Protein AF-A0A1B4Y2S1-F1 (afdb_monomer_lite)

Sequence (172 aa):
MPHFHWPAIARFANTLRRTMTVPIYPIAPELTYRKVFPFLLRLYHRILQTSDPNSVAFRGDPAGGGMAFALCHALRDAGLRYAGLRYAGGDPLGTPLLSPSVGPLICLPRLTIFTGTHDVLNPDARALRERAADEGLDIGWYERDRGLHVWMLMPGHDAAAALARMSEGLSG

Foldseek 3Di:
DVPPCVVVQVVCCVVVVDDDDDDPDDDPPVDDPVVVLVVVVVVLVVVVVPDDPVPDDQDDPDVSRVVSVVSVVVVVVVVVVVVLVVQCVPPDCLDCVSVVLNDDPPPDDAAEDAEEPAEPCVVVVVVSCVVCVVVVHDHHYHYYYVQYVPNLPDDDPNVVVVVVVVVVVVPD

pLDDT: mean 85.88, std 8.24, range [48.38, 95.56]

InterPro domains:
  IPR013094 Alpha/beta hydrolase fold-3 [PF07859] (3-81)
  IPR029058 Alpha/Beta hydrolase fold [G3DSA:3.40.50.1820] (1-81)
  IPR029058 Alpha/Beta hydrolase fold [G3DSA:3.40.50.1820] (82-171)
  IPR029058 Alpha/Beta hydrolase fold [SSF53474] (3-165)

Radius of gyration: 23.01 Å; chains: 1; bounding box: 46×37×60 Å

Secondary structure (DSSP, 8-state):
-GGGTHHHHHHHHHHHT--------PPTTTS-HHHHHHHHHHHHHHHHTTS-GGG-----SHHHHHHHHHHHHHHHHHHHHHHHHHHTTTS-TT-TTT-GGGS--TTPPPPEEEEETT-TTHHHHHHHHHHHHHTT---EEEEETTPPTTGGGSSSHHHHHHHHHHHHHH--

Structure (mmCIF, N/CA/C/O backbone):
data_AF-A0A1B4Y2S1-F1
#
_entry.id   AF-A0A1B4Y2S1-F1
#
loop_
_atom_site.group_PDB
_atom_site.id
_atom_site.type_symbol
_atom_site.label_atom_id
_atom_site.label_alt_id
_atom_site.label_comp_id
_atom_site.label_asym_id
_atom_site.label_entity_id
_atom_site.label_seq_id
_atom_site.pdbx_PDB_ins_code
_atom_site.Cartn_x
_atom_site.Cartn_y
_atom_site.Cartn_z
_atom_site.occupancy
_atom_site.B_iso_or_equiv
_atom_site.auth_seq_id
_atom_site.auth_comp_id
_atom_site.auth_asym_id
_atom_site.auth_atom_id
_atom_site.pdbx_PDB_model_num
ATOM 1 N N . MET A 1 1 ? 19.286 -11.365 -31.416 1.00 48.38 1 MET A N 1
ATOM 2 C CA . MET A 1 1 ? 18.164 -10.437 -31.140 1.00 48.38 1 MET A CA 1
ATOM 3 C C . MET A 1 1 ? 18.521 -9.027 -30.598 1.00 48.38 1 MET A C 1
ATOM 5 O O . MET A 1 1 ? 17.581 -8.259 -30.454 1.00 48.38 1 MET A O 1
ATOM 9 N N . PRO A 1 2 ? 19.781 -8.577 -30.362 1.00 52.78 2 PRO A N 1
ATOM 10 C CA . PRO A 1 2 ? 20.018 -7.196 -29.882 1.00 52.78 2 PRO A CA 1
ATOM 11 C C . PRO A 1 2 ? 19.668 -6.089 -30.891 1.00 52.78 2 PRO A C 1
ATOM 13 O O . PRO A 1 2 ? 19.359 -4.970 -30.504 1.00 52.78 2 PRO A O 1
ATOM 16 N N . HIS A 1 3 ? 19.715 -6.378 -32.193 1.00 56.22 3 HIS A N 1
ATOM 17 C CA . HIS A 1 3 ? 19.671 -5.350 -33.241 1.00 56.22 3 HIS A CA 1
ATOM 18 C C . HIS A 1 3 ? 18.289 -4.711 -33.467 1.00 56.22 3 HIS A C 1
ATOM 20 O O . HIS A 1 3 ? 18.214 -3.670 -34.112 1.00 56.22 3 HIS A O 1
ATOM 26 N N . PHE A 1 4 ? 17.205 -5.298 -32.946 1.00 65.12 4 PHE A N 1
ATOM 27 C CA . PHE A 1 4 ? 15.842 -4.867 -33.281 1.00 65.12 4 PHE A CA 1
ATOM 28 C C . PHE A 1 4 ? 15.379 -3.617 -32.508 1.00 65.12 4 PHE A C 1
ATOM 30 O O . PHE A 1 4 ? 14.695 -2.767 -33.070 1.00 65.12 4 PHE A O 1
ATOM 37 N N . HIS A 1 5 ? 15.793 -3.446 -31.245 1.00 78.56 5 HIS A N 1
ATOM 38 C CA . HIS A 1 5 ? 15.299 -2.347 -30.396 1.00 78.56 5 HIS A CA 1
ATOM 39 C C . HIS A 1 5 ? 16.184 -1.092 -30.423 1.00 78.56 5 HIS A C 1
ATOM 41 O O . HIS A 1 5 ? 15.679 0.015 -30.236 1.00 78.56 5 HIS A O 1
ATOM 47 N N . TRP A 1 6 ? 17.492 -1.227 -30.677 1.00 88.50 6 TRP A N 1
ATOM 48 C CA . TRP A 1 6 ? 18.433 -0.099 -30.624 1.00 88.50 6 TRP A CA 1
ATOM 49 C C . TRP A 1 6 ? 18.093 1.063 -31.568 1.00 88.50 6 TRP A C 1
ATOM 51 O O . TRP A 1 6 ? 18.147 2.203 -31.102 1.00 88.50 6 TRP A O 1
ATOM 61 N N . PRO A 1 7 ? 17.671 0.843 -32.831 1.00 90.44 7 PRO A N 1
ATOM 62 C CA . PRO A 1 7 ? 17.240 1.942 -33.696 1.00 90.44 7 PRO A CA 1
ATOM 63 C C . PRO A 1 7 ? 16.049 2.721 -33.120 1.00 90.44 7 PRO A C 1
ATOM 65 O O . PRO A 1 7 ? 16.021 3.951 -33.168 1.00 90.44 7 PRO A O 1
ATOM 68 N N . ALA A 1 8 ? 15.083 2.023 -32.513 1.00 86.44 8 ALA A N 1
ATOM 69 C CA . ALA A 1 8 ? 13.928 2.653 -31.878 1.00 86.44 8 ALA A CA 1
ATOM 70 C C . ALA A 1 8 ? 14.322 3.429 -30.610 1.00 86.44 8 ALA A C 1
ATOM 72 O O . ALA A 1 8 ? 13.878 4.561 -30.418 1.00 86.44 8 ALA A O 1
ATOM 73 N N . ILE A 1 9 ? 15.196 2.860 -29.774 1.00 89.50 9 ILE A N 1
ATOM 74 C CA . ILE A 1 9 ? 15.729 3.517 -28.570 1.00 89.50 9 ILE A CA 1
ATOM 75 C C . ILE A 1 9 ? 16.493 4.792 -28.944 1.00 89.50 9 ILE A C 1
ATOM 77 O O . ILE A 1 9 ? 16.242 5.843 -28.356 1.00 89.50 9 ILE A O 1
ATOM 81 N N . ALA A 1 10 ? 17.376 4.724 -29.946 1.00 90.19 10 ALA A N 1
ATOM 82 C CA . ALA A 1 10 ? 18.139 5.873 -30.427 1.00 90.19 10 ALA A CA 1
ATOM 83 C C . ALA A 1 10 ? 17.218 6.972 -30.973 1.00 90.19 10 ALA A C 1
ATOM 85 O O . ALA A 1 10 ? 17.392 8.150 -30.654 1.00 90.19 10 ALA A O 1
ATOM 86 N N . ARG A 1 11 ? 16.183 6.591 -31.733 1.00 90.12 11 ARG A N 1
ATOM 87 C CA . ARG A 1 11 ? 15.156 7.529 -32.195 1.00 90.12 11 ARG A CA 1
ATOM 88 C C . ARG A 1 11 ? 14.467 8.218 -31.018 1.00 90.12 11 ARG A C 1
ATOM 90 O O . ARG A 1 11 ? 14.354 9.438 -31.029 1.00 90.12 11 ARG A O 1
ATOM 97 N N . PHE A 1 12 ? 14.053 7.479 -29.988 1.00 89.81 12 PHE A N 1
ATOM 98 C CA . PHE A 1 12 ? 13.426 8.085 -28.810 1.00 89.81 12 PHE A CA 1
ATOM 99 C C . PHE A 1 12 ? 14.366 9.012 -28.042 1.00 89.81 12 PHE A C 1
ATOM 101 O O . PHE A 1 12 ? 13.945 10.115 -27.704 1.00 89.81 12 PHE A O 1
ATOM 108 N N . ALA A 1 13 ? 15.618 8.610 -27.816 1.00 92.00 13 ALA A N 1
ATOM 109 C CA . ALA A 1 13 ? 16.611 9.446 -27.144 1.00 92.00 13 ALA A CA 1
ATOM 110 C C . ALA A 1 13 ? 16.780 10.798 -27.860 1.00 92.00 13 ALA A C 1
ATOM 112 O O . ALA A 1 13 ? 16.694 11.854 -27.231 1.00 92.00 13 ALA A O 1
ATOM 113 N N . ASN A 1 14 ? 16.923 10.764 -29.189 1.00 93.56 14 ASN A N 1
ATOM 114 C CA . ASN A 1 14 ? 17.123 11.955 -30.012 1.00 93.56 14 ASN A CA 1
ATOM 115 C C . ASN A 1 14 ? 15.863 12.827 -30.109 1.00 93.56 14 ASN A C 1
ATOM 117 O O . ASN A 1 14 ? 15.943 14.044 -29.957 1.00 93.56 14 ASN A O 1
ATOM 121 N N . THR A 1 15 ? 14.693 12.223 -30.341 1.00 94.19 15 THR A N 1
ATOM 122 C CA . THR A 1 15 ? 13.432 12.967 -30.486 1.00 94.19 15 THR A CA 1
ATOM 123 C C . THR A 1 15 ? 12.982 13.589 -29.168 1.00 94.19 15 THR A C 1
ATOM 125 O O . THR A 1 15 ? 12.574 14.746 -29.151 1.00 94.19 15 THR A O 1
ATOM 128 N N . LEU A 1 16 ? 13.060 12.845 -28.062 1.00 92.00 16 LEU A N 1
ATOM 129 C CA . LEU A 1 16 ? 12.613 13.326 -26.751 1.00 92.00 16 LEU A CA 1
ATOM 130 C C . LEU A 1 16 ? 13.671 14.182 -26.048 1.00 92.00 16 LEU A C 1
ATOM 132 O O . LEU A 1 16 ? 13.349 14.832 -25.056 1.00 92.00 16 LEU A O 1
ATOM 136 N N . ARG A 1 17 ? 14.919 14.175 -26.540 1.00 92.50 17 ARG A N 1
ATOM 137 C CA . ARG A 1 17 ? 16.087 14.788 -25.888 1.00 92.50 17 ARG A CA 1
ATOM 138 C C . ARG A 1 17 ? 16.218 14.331 -24.433 1.00 92.50 17 ARG A C 1
ATOM 140 O O . ARG A 1 17 ? 16.397 15.134 -23.519 1.00 92.50 17 ARG A O 1
ATOM 147 N N . ARG A 1 18 ? 16.072 13.022 -24.218 1.00 91.12 18 ARG A N 1
ATOM 148 C CA . ARG A 1 18 ? 16.140 12.383 -22.899 1.00 91.12 18 ARG A CA 1
ATOM 149 C C . ARG A 1 18 ? 17.180 11.278 -22.893 1.00 91.12 18 ARG A C 1
ATOM 151 O O . ARG A 1 18 ? 17.367 10.575 -23.884 1.00 91.12 18 ARG A O 1
ATOM 158 N N . THR A 1 19 ? 17.803 11.098 -21.736 1.00 92.00 19 THR A N 1
ATOM 159 C CA . THR A 1 19 ? 18.656 9.944 -21.467 1.00 92.00 19 THR A CA 1
ATOM 160 C C . THR A 1 19 ? 17.802 8.682 -21.430 1.00 92.00 19 THR A C 1
ATOM 162 O O . THR A 1 19 ? 16.828 8.607 -20.683 1.00 92.00 19 THR A O 1
ATOM 165 N N . MET A 1 20 ? 18.178 7.682 -22.226 1.00 92.06 20 MET A N 1
ATOM 166 C CA . MET A 1 20 ? 17.541 6.367 -22.227 1.00 92.06 20 MET A CA 1
ATOM 167 C C . MET A 1 20 ? 18.398 5.385 -21.430 1.00 92.06 20 MET A C 1
ATOM 169 O O . MET A 1 20 ? 19.479 4.999 -21.870 1.00 92.06 20 MET A O 1
ATOM 173 N N . THR A 1 21 ? 17.913 4.950 -20.268 1.00 91.88 21 THR A N 1
ATOM 174 C CA . THR A 1 21 ? 18.527 3.850 -19.515 1.00 91.88 21 THR A CA 1
ATOM 175 C C . THR A 1 21 ? 17.835 2.544 -19.879 1.00 91.88 21 THR A C 1
ATOM 177 O O . THR A 1 21 ? 16.644 2.380 -19.628 1.00 91.88 21 THR A O 1
ATOM 180 N N . VAL A 1 22 ? 18.583 1.611 -20.469 1.00 91.69 22 VAL A N 1
ATOM 181 C CA . VAL A 1 22 ? 18.057 0.319 -20.927 1.00 91.69 22 VAL A CA 1
ATOM 182 C C . VAL A 1 22 ? 18.638 -0.790 -20.046 1.00 91.69 22 VAL A C 1
ATOM 184 O O . VAL A 1 22 ? 19.805 -1.148 -20.218 1.00 91.69 22 VAL A O 1
ATOM 187 N N . PRO A 1 23 ? 17.881 -1.314 -19.065 1.00 88.56 23 PRO A N 1
ATOM 188 C CA . PRO A 1 23 ? 18.355 -2.406 -18.227 1.00 88.56 23 PRO A CA 1
ATOM 189 C C . PRO A 1 23 ? 18.518 -3.682 -19.052 1.00 88.56 23 PRO A C 1
ATOM 191 O O . PRO A 1 23 ? 17.541 -4.209 -19.577 1.00 88.56 23 PRO A O 1
ATOM 194 N N . ILE A 1 24 ? 19.736 -4.217 -19.114 1.00 87.75 24 ILE A N 1
ATOM 195 C CA . ILE A 1 24 ? 19.967 -5.567 -19.634 1.00 87.75 24 ILE A CA 1
ATOM 196 C C . ILE A 1 24 ? 19.747 -6.536 -18.477 1.00 87.75 24 ILE A C 1
ATOM 198 O O . ILE A 1 24 ? 20.601 -6.678 -17.602 1.00 87.75 24 ILE A O 1
ATOM 202 N N . TYR A 1 25 ? 18.567 -7.149 -18.444 1.00 80.81 25 TYR A N 1
ATOM 203 C CA . TYR A 1 25 ? 18.189 -8.135 -17.441 1.00 80.81 25 TYR A CA 1
ATOM 204 C C . TYR A 1 25 ? 18.024 -9.524 -18.081 1.00 80.81 25 TYR A C 1
ATOM 206 O O . TYR A 1 25 ? 17.726 -9.632 -19.271 1.00 80.81 25 TYR A O 1
ATOM 214 N N . PRO A 1 26 ? 18.238 -10.593 -17.302 1.00 77.19 26 PRO A N 1
ATOM 215 C CA . PRO A 1 26 ? 18.108 -11.965 -17.777 1.00 77.19 26 PRO A CA 1
ATOM 216 C C . PRO A 1 26 ? 16.648 -12.323 -18.075 1.00 77.19 26 PRO A C 1
ATOM 218 O O . PRO A 1 26 ? 15.736 -11.903 -17.359 1.00 77.19 26 PRO A O 1
ATOM 221 N N . ILE A 1 27 ? 16.446 -13.102 -19.136 1.00 78.19 27 ILE A N 1
ATOM 222 C CA . ILE A 1 27 ? 15.134 -13.588 -19.569 1.00 78.19 27 ILE A CA 1
ATOM 223 C C . ILE A 1 27 ? 14.804 -14.931 -18.904 1.00 78.19 27 ILE A C 1
ATOM 225 O O . ILE A 1 27 ? 15.652 -15.554 -18.266 1.00 78.19 27 ILE A O 1
ATOM 229 N N . ALA A 1 28 ? 13.542 -15.341 -18.996 1.00 77.19 28 ALA A N 1
ATOM 230 C CA . ALA A 1 28 ? 13.138 -16.686 -18.609 1.00 77.19 28 ALA A CA 1
ATOM 231 C C . ALA A 1 28 ? 13.643 -17.708 -19.651 1.00 77.19 28 ALA A C 1
ATOM 233 O O . ALA A 1 28 ? 13.678 -17.364 -20.837 1.00 77.19 28 ALA A O 1
ATOM 234 N N . PRO A 1 29 ? 13.926 -18.962 -19.249 1.00 78.75 29 PRO A N 1
ATOM 235 C CA . PRO A 1 29 ? 13.688 -19.554 -17.925 1.00 78.75 29 PRO A CA 1
ATOM 236 C C . PRO A 1 29 ? 14.810 -19.343 -16.898 1.00 78.75 29 PRO A C 1
ATOM 238 O O . PRO A 1 29 ? 14.622 -19.692 -15.733 1.00 78.75 29 PRO A O 1
ATOM 241 N N . GLU A 1 30 ? 15.956 -18.788 -17.291 1.00 77.19 30 GLU A N 1
ATOM 242 C CA . GLU A 1 30 ? 17.170 -18.745 -16.468 1.00 77.19 30 GLU A CA 1
ATOM 243 C C . GLU A 1 30 ? 16.949 -17.991 -15.154 1.00 77.19 30 GLU A C 1
ATOM 245 O O . GLU A 1 30 ? 17.429 -18.411 -14.098 1.00 77.19 30 GLU A O 1
ATOM 250 N N . LEU A 1 31 ? 16.199 -16.885 -15.198 1.00 75.44 31 LEU A N 1
ATOM 251 C CA . LEU A 1 31 ? 15.819 -16.123 -14.013 1.00 75.44 31 LEU A CA 1
ATOM 252 C C . LEU A 1 31 ? 14.352 -15.688 -14.063 1.00 75.44 31 LEU A C 1
ATOM 254 O O . LEU A 1 31 ? 13.791 -15.354 -15.102 1.00 75.44 31 LEU A O 1
ATOM 258 N N . THR A 1 32 ? 13.723 -15.678 -12.887 1.00 84.06 32 THR A N 1
ATOM 259 C CA . THR A 1 32 ? 12.319 -15.288 -12.712 1.00 84.06 32 THR A CA 1
ATOM 260 C C . THR A 1 32 ? 12.199 -13.839 -12.242 1.00 84.06 32 THR A C 1
ATOM 262 O O . THR A 1 32 ? 13.169 -13.223 -11.783 1.00 84.06 32 THR A O 1
ATOM 265 N N . TYR A 1 33 ? 10.974 -13.303 -12.265 1.00 82.25 33 TYR A N 1
ATOM 266 C CA . TYR A 1 33 ? 10.652 -11.961 -11.761 1.00 82.25 33 TYR A CA 1
ATOM 267 C C . TYR A 1 33 ? 11.232 -11.683 -10.358 1.00 82.25 33 TYR A C 1
ATOM 269 O O . TYR A 1 33 ? 11.686 -10.574 -10.085 1.00 82.25 33 TYR A O 1
ATOM 277 N N . ARG A 1 34 ? 11.328 -12.706 -9.494 1.00 83.44 34 ARG A N 1
ATOM 278 C CA . ARG A 1 34 ? 11.894 -12.605 -8.135 1.00 83.44 34 ARG A CA 1
ATOM 279 C C . ARG A 1 34 ? 13.333 -12.085 -8.105 1.00 83.44 34 ARG A C 1
ATOM 281 O O . ARG A 1 34 ? 13.751 -11.523 -7.099 1.00 83.44 34 ARG A O 1
ATOM 288 N N . LYS A 1 35 ? 14.101 -12.279 -9.179 1.00 84.56 35 LYS A N 1
ATOM 289 C CA . LYS A 1 35 ? 15.489 -11.802 -9.305 1.00 84.56 35 LYS A CA 1
ATOM 290 C C . LYS A 1 35 ? 15.588 -10.529 -10.149 1.00 84.56 35 LYS A C 1
ATOM 292 O O . LYS A 1 35 ? 16.438 -9.687 -9.861 1.00 84.56 35 LYS A O 1
ATOM 297 N N . VAL A 1 36 ? 14.688 -10.350 -11.118 1.00 87.25 36 VAL A N 1
ATOM 298 C CA . VAL A 1 36 ? 14.631 -9.162 -11.989 1.00 87.25 36 VAL A CA 1
ATOM 299 C C . VAL A 1 36 ? 14.157 -7.918 -11.228 1.00 87.25 36 VAL A C 1
ATOM 301 O O . VAL A 1 36 ? 14.799 -6.875 -11.310 1.00 87.25 36 VAL A O 1
ATOM 304 N N . PHE A 1 37 ? 13.096 -8.011 -10.422 1.00 87.81 37 PHE A N 1
ATOM 305 C CA . PHE A 1 37 ? 12.539 -6.848 -9.715 1.00 87.81 37 PHE A CA 1
ATOM 306 C C . PHE A 1 37 ? 13.514 -6.194 -8.728 1.00 87.81 37 PHE A C 1
ATOM 308 O O . PHE A 1 37 ? 13.684 -4.978 -8.798 1.00 87.81 37 PHE A O 1
ATOM 315 N N . PRO A 1 38 ? 14.237 -6.942 -7.869 1.00 87.19 38 PRO A N 1
ATOM 316 C CA . PRO A 1 38 ? 15.269 -6.344 -7.026 1.00 87.19 38 PRO A CA 1
ATOM 317 C C . PRO A 1 38 ? 16.360 -5.614 -7.820 1.00 87.19 38 PRO A C 1
ATOM 319 O O . PRO A 1 38 ? 16.889 -4.608 -7.356 1.00 87.19 38 PRO A O 1
ATOM 322 N N . PHE A 1 39 ? 16.710 -6.102 -9.015 1.00 89.31 39 PHE A N 1
ATOM 323 C CA . PHE A 1 39 ? 17.651 -5.416 -9.901 1.00 89.31 39 PHE A CA 1
ATOM 324 C C . PHE A 1 39 ? 17.066 -4.106 -10.450 1.00 89.31 39 PHE A C 1
ATOM 326 O O . PHE A 1 39 ? 17.728 -3.072 -10.356 1.00 89.31 39 PHE A O 1
ATOM 333 N N . LEU A 1 40 ? 15.826 -4.127 -10.945 1.00 89.94 40 LEU A N 1
ATOM 334 C CA . LEU A 1 40 ? 15.146 -2.936 -11.465 1.00 89.94 40 LEU A CA 1
ATOM 335 C C . LEU A 1 40 ? 14.934 -1.864 -10.388 1.00 89.94 40 LEU A C 1
ATOM 337 O O . LEU A 1 40 ? 15.182 -0.689 -10.646 1.00 89.94 40 LEU A O 1
ATOM 341 N N . LEU A 1 41 ? 14.556 -2.258 -9.168 1.00 88.31 41 LEU A N 1
ATOM 342 C CA . LEU A 1 41 ? 14.411 -1.341 -8.032 1.00 88.31 41 LEU A CA 1
ATOM 343 C C . LEU A 1 41 ? 15.744 -0.672 -7.673 1.00 88.31 41 LEU A C 1
ATOM 345 O O . LEU A 1 41 ? 15.801 0.544 -7.495 1.00 88.31 41 LEU A O 1
ATOM 349 N N . ARG A 1 42 ? 16.847 -1.435 -7.627 1.00 89.19 42 ARG A N 1
ATOM 350 C CA . ARG A 1 42 ? 18.188 -0.863 -7.405 1.00 89.19 42 ARG A CA 1
ATOM 351 C C . ARG A 1 42 ? 18.590 0.107 -8.512 1.00 89.19 42 ARG A C 1
ATOM 353 O O . ARG A 1 42 ? 19.187 1.141 -8.220 1.00 89.19 42 ARG A O 1
ATOM 360 N N . LEU A 1 43 ? 18.280 -0.219 -9.767 1.00 91.19 43 LEU A N 1
ATOM 361 C CA . LEU A 1 43 ? 18.544 0.672 -10.892 1.00 91.19 43 LEU A CA 1
ATOM 362 C C . LEU A 1 43 ? 17.740 1.970 -10.771 1.00 91.19 43 LEU A C 1
ATOM 364 O O . LEU A 1 43 ? 18.311 3.043 -10.936 1.00 91.19 43 LEU A O 1
ATOM 368 N N . TYR A 1 44 ? 16.453 1.885 -10.429 1.00 90.06 44 TYR A N 1
ATOM 369 C CA . TYR A 1 44 ? 15.615 3.059 -10.201 1.00 90.06 44 TYR A CA 1
ATOM 370 C C . TYR A 1 44 ? 16.178 3.955 -9.093 1.00 90.06 44 TYR A C 1
ATOM 372 O O . TYR A 1 44 ? 16.384 5.144 -9.319 1.00 90.06 44 TYR A O 1
ATOM 380 N N . HIS A 1 45 ? 16.529 3.387 -7.935 1.00 88.50 45 HIS A N 1
ATOM 381 C CA . HIS A 1 45 ? 17.148 4.157 -6.853 1.00 88.50 45 HIS A CA 1
ATOM 382 C C . HIS A 1 45 ? 18.451 4.835 -7.278 1.00 88.50 45 HIS A C 1
ATOM 384 O O . HIS A 1 45 ? 18.698 5.964 -6.871 1.00 88.50 45 HIS A O 1
ATOM 390 N N . ARG A 1 46 ? 19.263 4.190 -8.126 1.00 91.12 46 ARG A N 1
ATOM 391 C CA . ARG A 1 46 ? 20.473 4.807 -8.685 1.00 91.12 46 ARG A CA 1
ATOM 392 C C . ARG A 1 46 ? 20.151 5.985 -9.606 1.00 91.12 46 ARG A C 1
ATOM 394 O O . ARG A 1 46 ? 20.838 6.993 -9.534 1.00 91.12 46 ARG A O 1
ATOM 401 N N . ILE A 1 47 ? 19.120 5.880 -10.445 1.00 92.25 47 ILE A N 1
ATOM 402 C CA . ILE A 1 47 ? 18.678 6.987 -11.311 1.00 92.25 47 ILE A CA 1
ATOM 403 C C . ILE A 1 47 ? 18.221 8.182 -10.462 1.00 92.25 47 ILE A C 1
ATOM 405 O O . ILE A 1 47 ? 18.577 9.319 -10.763 1.00 92.25 47 ILE A O 1
ATOM 409 N N . LEU A 1 48 ? 17.505 7.934 -9.361 1.00 90.25 48 LEU A N 1
ATOM 410 C CA . LEU A 1 48 ? 17.052 8.994 -8.453 1.00 90.25 48 LEU A CA 1
ATOM 411 C C . LEU A 1 48 ? 18.184 9.731 -7.723 1.00 90.25 48 LEU A C 1
ATOM 413 O O . LEU A 1 48 ? 17.956 10.814 -7.196 1.00 90.25 48 LEU A O 1
ATOM 417 N N . GLN A 1 49 ? 19.406 9.191 -7.696 1.00 90.50 49 GLN A N 1
ATOM 418 C CA . GLN A 1 49 ? 20.557 9.913 -7.137 1.00 90.50 49 GLN A CA 1
ATOM 419 C C . GLN A 1 49 ? 20.975 11.109 -8.001 1.00 90.50 49 GLN A C 1
ATOM 421 O O . GLN A 1 49 ? 21.673 11.993 -7.512 1.00 90.50 49 GLN A O 1
ATOM 426 N N . THR A 1 50 ? 20.577 11.139 -9.276 1.00 92.00 50 THR A N 1
ATOM 427 C CA . THR A 1 50 ? 20.968 12.182 -10.237 1.00 92.00 50 THR A CA 1
ATOM 428 C C . THR A 1 50 ? 19.785 12.816 -10.968 1.00 92.00 50 THR A C 1
ATOM 430 O O . THR A 1 50 ? 19.993 13.681 -11.816 1.00 92.00 50 THR A O 1
ATOM 433 N N . SER A 1 51 ? 18.552 12.391 -10.678 1.00 90.56 51 SER A N 1
ATOM 434 C CA . SER A 1 51 ? 17.338 12.808 -11.391 1.00 90.56 51 SER A CA 1
ATOM 435 C C . SER A 1 51 ? 16.163 13.010 -10.432 1.00 90.56 51 SER A C 1
ATOM 437 O O . SER A 1 51 ? 15.996 12.244 -9.484 1.00 90.56 51 SER A O 1
ATOM 439 N N . ASP A 1 52 ? 15.310 14.000 -10.713 1.00 87.50 52 ASP A N 1
ATOM 440 C CA . ASP A 1 52 ? 14.051 14.207 -9.985 1.00 87.50 52 ASP A CA 1
ATOM 441 C C . ASP A 1 52 ? 13.074 13.045 -10.274 1.00 87.50 52 ASP A C 1
ATOM 443 O O . ASP A 1 52 ? 12.897 12.705 -11.451 1.00 87.50 52 ASP A O 1
ATOM 447 N N . PRO A 1 53 ? 12.410 12.443 -9.266 1.00 84.56 53 PRO A N 1
ATOM 448 C CA . PRO A 1 53 ? 11.448 11.358 -9.477 1.00 84.56 53 PRO A CA 1
ATOM 449 C C . PRO A 1 53 ? 10.338 11.675 -10.492 1.00 84.56 53 PRO A C 1
ATOM 451 O O . PRO A 1 53 ? 9.982 10.812 -11.291 1.00 84.56 53 PRO A O 1
ATOM 454 N N . ASN A 1 54 ? 9.836 12.914 -10.527 1.00 86.12 54 ASN A N 1
ATOM 455 C CA . ASN A 1 54 ? 8.794 13.364 -11.458 1.00 86.12 54 ASN A CA 1
ATOM 456 C C . ASN A 1 54 ? 9.309 13.533 -12.895 1.00 86.12 54 ASN A C 1
ATOM 458 O O . ASN A 1 54 ? 8.523 13.708 -13.826 1.00 86.12 54 ASN A O 1
ATOM 462 N N . SER A 1 55 ? 10.628 13.489 -13.093 1.00 88.19 55 SER A N 1
ATOM 463 C CA . SER A 1 55 ? 11.266 13.549 -14.411 1.00 88.19 55 SER A CA 1
ATOM 464 C C . SER A 1 55 ? 11.562 12.169 -15.013 1.00 88.19 55 SER A C 1
ATOM 466 O O . SER A 1 55 ? 12.008 12.088 -16.162 1.00 88.19 55 SER A O 1
ATOM 468 N N . VAL A 1 56 ? 11.310 11.086 -14.265 1.00 91.19 56 VAL A N 1
ATOM 469 C CA . VAL A 1 56 ? 11.557 9.704 -14.692 1.00 91.19 56 VAL A CA 1
ATOM 470 C C . VAL A 1 56 ? 10.283 9.093 -15.273 1.00 91.19 56 VAL A C 1
ATOM 472 O O . VAL A 1 56 ? 9.225 9.110 -14.654 1.00 91.19 56 VAL A O 1
ATOM 475 N N . ALA A 1 57 ? 10.394 8.497 -16.461 1.00 90.44 57 ALA A N 1
ATOM 476 C CA . ALA A 1 57 ? 9.309 7.763 -17.102 1.00 90.44 57 ALA A CA 1
ATOM 477 C C . ALA A 1 57 ? 9.744 6.331 -17.426 1.00 90.44 57 ALA A C 1
ATOM 479 O O . ALA A 1 57 ? 10.842 6.107 -17.940 1.00 90.44 57 ALA A O 1
ATOM 480 N N . PHE A 1 58 ? 8.862 5.363 -17.174 1.00 90.25 58 PHE A N 1
ATOM 481 C CA . PHE A 1 58 ? 9.066 3.974 -17.574 1.00 90.25 58 PHE A CA 1
ATOM 482 C C . PHE A 1 58 ? 8.435 3.713 -18.939 1.00 90.25 58 PHE A C 1
ATOM 484 O O . PHE A 1 58 ? 7.327 4.162 -19.231 1.00 90.25 58 PHE A O 1
ATOM 491 N N . ARG A 1 59 ? 9.138 2.957 -19.781 1.00 86.94 59 ARG A N 1
ATOM 492 C CA . ARG A 1 59 ? 8.646 2.519 -21.086 1.00 86.94 59 ARG A CA 1
ATOM 493 C C . ARG A 1 59 ? 9.066 1.078 -21.327 1.00 86.94 59 ARG A C 1
ATOM 495 O O . ARG A 1 59 ? 10.189 0.702 -21.007 1.00 86.94 59 ARG A O 1
ATOM 502 N N . GLY A 1 60 ? 8.179 0.313 -21.946 1.00 84.62 60 GLY A N 1
ATOM 503 C CA . GLY A 1 60 ? 8.486 -1.014 -22.446 1.00 84.62 60 GLY A CA 1
ATOM 504 C C . GLY A 1 60 ? 7.518 -1.430 -23.543 1.00 84.62 60 GLY A C 1
ATOM 505 O O . GLY A 1 60 ? 6.452 -0.839 -23.707 1.00 84.62 60 GLY A O 1
ATOM 506 N N . ASP A 1 61 ? 7.921 -2.434 -24.302 1.00 79.06 61 ASP A N 1
ATOM 507 C CA . ASP A 1 61 ? 7.159 -3.087 -25.360 1.00 79.06 61 ASP A CA 1
ATOM 508 C C . ASP A 1 61 ? 6.909 -4.559 -24.967 1.00 79.06 61 ASP A C 1
ATOM 510 O O . ASP A 1 61 ? 7.590 -5.079 -24.088 1.00 79.06 61 ASP A O 1
ATOM 514 N N . PRO A 1 62 ? 5.887 -5.213 -25.532 1.00 85.31 62 PRO A N 1
ATOM 515 C CA . PRO A 1 62 ? 5.036 -6.235 -24.902 1.00 85.31 62 PRO A CA 1
ATOM 516 C C . PRO A 1 62 ? 5.395 -6.678 -23.467 1.00 85.31 62 PRO A C 1
ATOM 518 O O . PRO A 1 62 ? 4.891 -6.105 -22.499 1.00 85.31 62 PRO A O 1
ATOM 521 N N . ALA A 1 63 ? 6.287 -7.662 -23.306 1.00 81.88 63 ALA A N 1
ATOM 522 C CA . ALA A 1 63 ? 6.709 -8.173 -21.998 1.00 81.88 63 ALA A CA 1
ATOM 523 C C . ALA A 1 63 ? 7.368 -7.092 -21.114 1.00 81.88 63 ALA A C 1
ATOM 525 O O . ALA 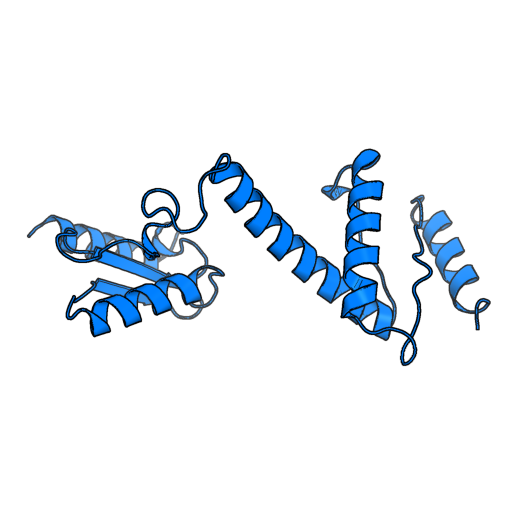A 1 63 ? 7.114 -7.026 -19.912 1.00 81.88 63 ALA A O 1
ATOM 526 N N . GLY A 1 64 ? 8.155 -6.197 -21.713 1.00 82.44 64 GLY A N 1
ATOM 527 C CA . GLY A 1 64 ? 8.706 -5.008 -21.068 1.00 82.44 64 GLY A CA 1
ATOM 528 C C . GLY A 1 64 ? 7.642 -3.984 -20.666 1.00 82.44 64 GLY A C 1
ATOM 529 O O . GLY A 1 64 ? 7.825 -3.291 -19.670 1.00 82.44 64 GLY A O 1
ATOM 530 N N . GLY A 1 65 ? 6.515 -3.903 -21.381 1.00 83.44 65 GLY A N 1
ATOM 531 C CA . GLY A 1 65 ? 5.372 -3.065 -20.999 1.00 83.44 65 GLY A CA 1
ATOM 532 C C . GLY A 1 65 ? 4.705 -3.563 -19.714 1.00 83.44 65 GLY A C 1
ATOM 533 O O . GLY A 1 65 ? 4.538 -2.800 -18.762 1.00 83.44 65 GLY A O 1
ATOM 534 N N . GLY A 1 66 ? 4.420 -4.869 -19.645 1.00 84.81 66 GLY A N 1
ATOM 535 C CA . GLY A 1 66 ? 3.924 -5.508 -18.421 1.00 84.81 66 GLY A CA 1
ATOM 536 C C . GLY A 1 66 ? 4.906 -5.372 -17.252 1.00 84.81 66 GLY A C 1
ATOM 537 O O . GLY A 1 66 ? 4.508 -5.067 -16.129 1.00 84.81 66 GLY A O 1
ATOM 538 N N . MET A 1 67 ? 6.206 -5.509 -17.524 1.00 86.06 67 MET A N 1
ATOM 539 C CA . MET A 1 67 ? 7.256 -5.328 -16.521 1.00 86.06 67 MET A CA 1
ATOM 540 C C . MET A 1 67 ? 7.355 -3.886 -16.009 1.00 86.06 67 MET A C 1
ATOM 542 O O . MET A 1 67 ? 7.479 -3.683 -14.804 1.00 86.06 67 MET A O 1
ATOM 546 N N . ALA A 1 68 ? 7.269 -2.888 -16.893 1.00 86.94 68 ALA A N 1
ATOM 547 C CA . ALA A 1 68 ? 7.262 -1.476 -16.517 1.00 86.94 68 ALA A CA 1
ATOM 548 C C . ALA A 1 68 ? 6.066 -1.148 -15.614 1.00 86.94 68 ALA A C 1
ATOM 550 O O . ALA A 1 68 ? 6.226 -0.496 -14.584 1.00 86.94 68 ALA A O 1
ATOM 551 N N . PHE A 1 69 ? 4.883 -1.660 -15.957 1.00 87.06 69 PHE A N 1
ATOM 552 C CA . PHE A 1 69 ? 3.683 -1.472 -15.149 1.00 87.06 69 PHE A CA 1
ATOM 553 C C . PHE A 1 69 ? 3.809 -2.118 -13.763 1.00 87.06 69 PHE A C 1
ATOM 555 O O . PHE A 1 69 ? 3.555 -1.478 -12.742 1.00 87.06 69 PHE A O 1
ATOM 562 N N . ALA A 1 70 ? 4.284 -3.361 -13.705 1.00 86.69 70 ALA A N 1
ATOM 563 C CA . ALA A 1 70 ? 4.509 -4.049 -12.442 1.00 86.69 70 ALA A CA 1
ATOM 564 C C . ALA A 1 70 ? 5.608 -3.379 -11.588 1.00 86.69 70 ALA A C 1
ATOM 566 O O . ALA A 1 70 ? 5.503 -3.366 -10.362 1.00 86.69 70 ALA A O 1
ATOM 567 N N . LEU A 1 71 ? 6.632 -2.766 -12.197 1.00 87.00 71 LEU A N 1
ATOM 568 C CA . LEU A 1 71 ? 7.629 -1.967 -11.475 1.00 87.00 71 LEU A CA 1
ATOM 569 C C . LEU A 1 71 ? 7.001 -0.723 -10.831 1.00 87.00 71 LEU A C 1
ATOM 571 O O . LEU A 1 71 ? 7.315 -0.426 -9.682 1.00 87.00 71 LEU A O 1
ATOM 575 N N . CYS A 1 72 ? 6.085 -0.031 -11.516 1.00 86.94 72 CYS A N 1
ATOM 576 C CA . CYS A 1 72 ? 5.350 1.098 -10.933 1.00 86.94 72 CYS A CA 1
ATOM 577 C C . CYS A 1 72 ? 4.550 0.682 -9.689 1.00 86.94 72 CYS A C 1
ATOM 579 O O . CYS A 1 72 ? 4.563 1.399 -8.688 1.00 86.94 72 CYS A O 1
ATOM 581 N N . HIS A 1 73 ? 3.898 -0.484 -9.729 1.00 84.81 73 HIS A N 1
ATOM 582 C CA . HIS A 1 73 ? 3.235 -1.056 -8.555 1.00 84.81 73 HIS A CA 1
ATOM 583 C C . HIS A 1 73 ? 4.228 -1.325 -7.422 1.00 84.81 73 HIS A C 1
ATOM 585 O O . HIS A 1 73 ? 4.046 -0.824 -6.316 1.00 84.81 73 HIS A O 1
ATOM 591 N N . ALA A 1 74 ? 5.334 -2.014 -7.715 1.00 83.81 74 ALA A N 1
ATOM 592 C CA . ALA A 1 74 ? 6.356 -2.310 -6.714 1.00 83.81 74 ALA A CA 1
ATOM 593 C C . ALA A 1 74 ? 6.944 -1.039 -6.071 1.00 83.81 74 ALA A C 1
ATOM 595 O O . ALA A 1 74 ? 7.223 -1.028 -4.874 1.00 83.81 74 ALA A O 1
ATOM 596 N N . LEU A 1 75 ? 7.120 0.037 -6.843 1.00 84.19 75 LEU A N 1
ATOM 597 C CA . LEU A 1 75 ? 7.610 1.324 -6.343 1.00 84.19 75 LEU A CA 1
ATOM 598 C C . LEU A 1 75 ? 6.594 2.040 -5.453 1.00 84.19 75 LEU A C 1
ATOM 600 O O . LEU A 1 75 ? 6.987 2.598 -4.429 1.00 84.19 75 LEU A O 1
ATOM 604 N N . ARG A 1 76 ? 5.304 2.001 -5.807 1.00 82.81 76 ARG A N 1
ATOM 605 C CA . ARG A 1 76 ? 4.223 2.512 -4.954 1.00 82.81 76 ARG A CA 1
ATOM 606 C C . ARG A 1 76 ? 4.234 1.805 -3.598 1.00 82.81 76 ARG A C 1
ATOM 608 O O . ARG A 1 76 ? 4.282 2.470 -2.565 1.00 82.81 76 ARG A O 1
ATOM 615 N N . ASP A 1 77 ? 4.249 0.477 -3.613 1.00 80.62 77 ASP A N 1
ATOM 616 C CA . ASP A 1 77 ? 4.178 -0.341 -2.400 1.00 80.62 77 ASP A CA 1
ATOM 617 C C . ASP A 1 77 ? 5.434 -0.164 -1.535 1.00 80.62 77 ASP A C 1
ATOM 619 O O . ASP A 1 77 ? 5.354 -0.015 -0.313 1.00 80.62 77 ASP A O 1
ATOM 623 N N . ALA A 1 78 ? 6.611 -0.100 -2.168 1.00 79.94 78 ALA A N 1
ATOM 624 C CA . ALA A 1 78 ? 7.864 0.200 -1.485 1.00 79.94 78 ALA A CA 1
ATOM 625 C C . ALA A 1 78 ? 7.859 1.603 -0.862 1.00 79.94 78 ALA A C 1
ATOM 627 O O . ALA A 1 78 ? 8.382 1.771 0.239 1.00 79.94 78 ALA A O 1
ATOM 628 N N . GLY A 1 79 ? 7.255 2.592 -1.528 1.00 81.25 79 GLY A N 1
ATOM 629 C CA . GLY A 1 79 ? 7.093 3.948 -1.006 1.00 81.25 79 GLY A CA 1
ATOM 630 C C . GLY A 1 79 ? 6.234 3.989 0.258 1.00 81.25 79 GLY A C 1
ATOM 631 O O . GLY A 1 79 ? 6.654 4.571 1.258 1.00 81.25 79 GLY A O 1
ATOM 632 N N . LEU A 1 80 ? 5.085 3.304 0.251 1.00 79.56 80 LEU A N 1
ATOM 633 C CA . LEU A 1 80 ? 4.218 3.176 1.429 1.00 79.56 80 LEU A CA 1
ATOM 634 C C . LEU A 1 80 ? 4.940 2.474 2.584 1.00 79.56 80 LEU A C 1
ATOM 636 O O . LEU A 1 80 ? 4.955 2.971 3.710 1.00 79.56 80 LEU A O 1
ATOM 640 N N . ARG A 1 81 ? 5.620 1.356 2.301 1.00 82.56 81 ARG A N 1
ATOM 641 C CA . ARG A 1 81 ? 6.409 0.636 3.309 1.00 82.56 81 ARG A CA 1
ATOM 642 C C . ARG A 1 81 ? 7.547 1.491 3.866 1.00 82.56 81 ARG A C 1
ATOM 644 O O . ARG A 1 81 ? 7.799 1.461 5.067 1.00 82.56 81 ARG A O 1
ATOM 651 N N . TYR A 1 82 ? 8.241 2.242 3.015 1.00 81.44 82 TYR A N 1
ATOM 652 C CA . TYR A 1 82 ? 9.313 3.139 3.437 1.00 81.44 82 TYR A CA 1
ATOM 653 C C . TYR A 1 82 ? 8.781 4.258 4.335 1.00 81.44 82 TYR A C 1
ATOM 655 O O . TYR A 1 82 ? 9.378 4.521 5.376 1.00 81.44 82 TYR A O 1
ATOM 663 N N . ALA A 1 83 ? 7.644 4.867 3.985 1.00 81.81 83 ALA A N 1
ATOM 664 C CA . ALA A 1 83 ? 6.983 5.854 4.834 1.00 81.81 83 ALA A CA 1
ATOM 665 C C . ALA A 1 83 ? 6.638 5.264 6.211 1.00 81.81 83 ALA A C 1
ATOM 667 O O . ALA A 1 83 ? 6.982 5.866 7.225 1.00 81.81 83 ALA A O 1
ATOM 668 N N . GLY A 1 84 ? 6.075 4.051 6.250 1.00 84.94 84 GLY A N 1
ATOM 669 C CA . GLY A 1 84 ? 5.796 3.335 7.499 1.00 84.94 84 GLY A CA 1
ATOM 670 C C . GLY A 1 84 ? 7.052 3.070 8.337 1.00 84.94 84 GLY A C 1
ATOM 671 O O . GLY A 1 84 ? 7.069 3.362 9.527 1.00 84.94 84 GLY A O 1
ATOM 672 N N . LEU A 1 85 ? 8.142 2.599 7.723 1.00 88.19 85 LEU A N 1
ATOM 673 C CA . LEU A 1 85 ? 9.421 2.369 8.414 1.00 88.19 85 LEU A CA 1
ATOM 674 C C . LEU A 1 85 ? 10.061 3.665 8.933 1.00 88.19 85 LEU A C 1
ATOM 676 O O . LEU A 1 85 ? 10.703 3.659 9.979 1.00 88.19 85 LEU A O 1
ATOM 680 N N . ARG A 1 86 ? 9.915 4.778 8.205 1.00 88.12 86 ARG A N 1
ATOM 681 C CA . ARG A 1 86 ? 10.415 6.091 8.639 1.00 88.12 86 ARG A CA 1
ATOM 682 C C . ARG A 1 86 ? 9.582 6.647 9.786 1.00 88.12 86 ARG A C 1
ATOM 684 O O . ARG A 1 86 ? 10.166 7.177 10.724 1.00 88.12 86 ARG A O 1
ATOM 691 N N . TYR A 1 87 ? 8.260 6.489 9.720 1.00 88.44 87 TYR A N 1
ATOM 692 C CA . TYR A 1 87 ? 7.346 6.852 10.800 1.00 88.44 87 TYR A CA 1
ATOM 693 C C . TYR A 1 87 ? 7.606 6.025 12.066 1.00 88.44 87 TYR A C 1
ATOM 695 O O . TYR A 1 87 ? 7.616 6.581 13.156 1.00 88.44 87 TYR A O 1
ATOM 703 N N . ALA A 1 88 ? 7.926 4.735 11.913 1.00 92.44 88 ALA A N 1
ATOM 704 C CA . ALA A 1 88 ? 8.283 3.850 13.019 1.00 92.44 88 ALA A CA 1
ATOM 705 C C . ALA A 1 88 ? 9.524 4.301 13.803 1.00 92.44 88 ALA A C 1
ATOM 707 O O . ALA A 1 88 ? 9.710 3.872 14.933 1.00 92.44 88 ALA A O 1
ATOM 708 N N . GLY A 1 89 ? 10.419 5.104 13.217 1.00 91.25 89 GLY A N 1
ATOM 709 C CA . GLY A 1 89 ? 11.591 5.626 13.932 1.00 91.25 89 GLY A CA 1
ATOM 710 C C . GLY A 1 89 ? 12.577 4.565 14.449 1.00 91.25 89 GLY A C 1
ATOM 711 O O . GLY A 1 89 ? 13.479 4.908 15.204 1.00 91.25 89 GLY A O 1
ATOM 712 N N . GLY A 1 90 ? 12.440 3.302 14.027 1.00 91.00 90 GLY A N 1
ATOM 713 C CA . GLY A 1 90 ? 13.208 2.161 14.540 1.00 91.00 90 GLY A CA 1
ATOM 714 C C . GLY A 1 90 ? 12.427 1.243 15.487 1.00 91.00 90 GLY A C 1
ATOM 715 O O . GLY A 1 90 ? 12.906 0.144 15.767 1.00 91.00 90 GLY A O 1
ATOM 716 N N . ASP A 1 91 ? 11.227 1.636 15.916 1.00 94.19 91 ASP A N 1
ATOM 717 C CA . ASP A 1 91 ? 10.372 0.802 16.757 1.00 94.19 91 ASP A CA 1
ATOM 718 C C . ASP A 1 91 ? 9.842 -0.426 15.994 1.00 94.19 91 ASP A C 1
ATOM 720 O O . ASP A 1 91 ? 9.653 -0.386 14.769 1.00 94.19 91 ASP A O 1
ATOM 724 N N . PRO A 1 92 ? 9.559 -1.541 16.697 1.00 93.00 92 PRO A N 1
ATOM 725 C CA . PRO A 1 92 ? 8.935 -2.707 16.087 1.00 93.00 92 PRO A CA 1
ATOM 726 C C . PRO A 1 92 ? 7.603 -2.352 15.416 1.00 93.00 92 PRO A C 1
ATOM 728 O O . PRO A 1 92 ? 6.744 -1.721 16.025 1.00 93.00 92 PRO A O 1
ATOM 731 N N . LEU A 1 93 ? 7.379 -2.835 14.189 1.00 87.88 93 LEU A N 1
ATOM 732 C CA . LEU A 1 93 ? 6.141 -2.557 13.437 1.00 87.88 93 LEU A CA 1
ATOM 733 C C . LEU A 1 93 ? 4.865 -3.080 14.123 1.00 87.88 93 LEU A C 1
ATOM 735 O O . LEU A 1 93 ? 3.775 -2.598 13.833 1.00 87.88 93 LEU A O 1
ATOM 739 N N . GLY A 1 94 ? 5.000 -4.055 15.026 1.00 90.06 94 GLY A N 1
ATOM 740 C CA . GLY A 1 94 ? 3.905 -4.584 15.844 1.00 90.06 94 GLY A CA 1
ATOM 741 C C . GLY A 1 94 ? 3.615 -3.777 17.113 1.00 90.06 94 GLY A C 1
ATOM 742 O O . GLY A 1 94 ? 2.805 -4.211 17.923 1.00 90.06 94 GLY A O 1
ATOM 743 N N . THR A 1 95 ? 4.279 -2.640 17.333 1.00 91.88 95 THR A N 1
ATOM 744 C CA . THR A 1 95 ? 4.008 -1.778 18.488 1.00 91.88 95 THR A CA 1
ATOM 745 C C . THR A 1 95 ? 2.597 -1.187 18.367 1.00 91.88 95 THR A C 1
ATOM 747 O O . THR A 1 95 ? 2.333 -0.506 17.378 1.00 91.88 95 THR A O 1
ATOM 750 N N . PRO A 1 96 ? 1.689 -1.361 19.349 1.00 90.69 96 PRO A N 1
ATOM 751 C CA . PRO A 1 96 ? 0.316 -0.852 19.251 1.00 90.69 96 PRO A CA 1
ATOM 752 C C . PRO A 1 96 ? 0.204 0.666 19.067 1.00 90.69 96 PRO A C 1
ATOM 754 O O . PRO A 1 96 ? -0.713 1.138 18.411 1.00 90.69 96 PRO A O 1
ATOM 757 N N . LEU A 1 97 ? 1.149 1.446 19.597 1.00 88.56 97 LEU A N 1
ATOM 758 C CA . LEU A 1 97 ? 1.177 2.900 19.383 1.00 88.56 97 LEU A CA 1
ATOM 759 C C . LEU A 1 97 ? 1.534 3.290 17.940 1.00 88.56 97 LEU A C 1
ATOM 761 O O . LEU A 1 97 ? 1.179 4.376 17.496 1.00 88.56 97 LEU A O 1
ATOM 765 N N . LEU A 1 98 ? 2.219 2.405 17.215 1.00 89.12 98 LEU A N 1
ATOM 766 C CA . LEU A 1 98 ? 2.593 2.579 15.812 1.00 89.12 98 LEU A CA 1
ATOM 767 C C . LEU A 1 98 ? 1.539 1.981 14.870 1.00 89.12 98 LEU A C 1
ATOM 769 O O . LEU A 1 98 ? 1.171 2.594 13.872 1.00 89.12 98 LEU A O 1
ATOM 773 N N . SER A 1 99 ? 1.050 0.791 15.214 1.00 89.69 99 SER A N 1
ATOM 774 C CA . SER A 1 99 ? 0.049 0.025 14.476 1.00 89.69 99 SER A CA 1
ATOM 775 C C . SER A 1 99 ? -1.137 -0.271 15.401 1.00 89.69 99 SER A C 1
ATOM 777 O O . SER A 1 99 ? -1.244 -1.387 15.909 1.00 89.69 99 SER A O 1
ATOM 779 N N . PRO A 1 100 ? -2.053 0.687 15.644 1.00 87.69 100 PRO A N 1
ATOM 780 C CA . PRO A 1 100 ? -3.163 0.506 16.592 1.00 87.69 100 PRO A CA 1
ATOM 781 C C . PRO A 1 100 ? -4.044 -0.697 16.271 1.00 87.69 100 PRO A C 1
ATOM 783 O O . PRO A 1 100 ? -4.585 -1.347 17.164 1.00 87.69 100 PRO A O 1
ATOM 786 N N . SER A 1 101 ? -4.115 -1.053 14.989 1.00 86.75 101 SER A N 1
ATOM 787 C CA . SER A 1 101 ? -4.801 -2.244 14.516 1.00 86.75 101 SER A CA 1
ATOM 788 C C . SER A 1 101 ? -4.224 -3.552 15.054 1.00 86.75 101 SER A C 1
ATOM 790 O O . SER A 1 101 ? -4.890 -4.551 14.880 1.00 86.75 101 SER A O 1
ATOM 792 N N . VAL A 1 102 ? -3.068 -3.615 15.718 1.00 87.75 102 VAL A N 1
ATOM 793 C CA . VAL A 1 102 ? -2.565 -4.858 16.348 1.00 87.75 102 VAL A CA 1
ATOM 794 C C . VAL A 1 102 ? -2.696 -4.860 17.875 1.00 87.75 102 VAL A C 1
ATOM 796 O O . VAL A 1 102 ? -2.380 -5.856 18.518 1.00 87.75 102 VAL A O 1
ATOM 799 N N . GLY A 1 103 ? -3.137 -3.745 18.463 1.00 88.06 103 GLY A N 1
ATOM 800 C CA . GLY A 1 103 ? -3.318 -3.609 19.905 1.00 88.06 103 GLY A CA 1
ATOM 801 C C . GLY A 1 103 ? -4.595 -4.275 20.433 1.00 88.06 103 GLY A C 1
ATOM 802 O O . GLY A 1 103 ? -5.453 -4.687 19.648 1.00 88.06 103 GLY A O 1
ATOM 803 N N . PRO A 1 104 ? -4.756 -4.353 21.765 1.00 89.06 104 PRO A N 1
ATOM 804 C CA . PRO A 1 104 ? -6.013 -4.774 22.379 1.00 89.06 104 PRO A CA 1
ATOM 805 C C . PRO A 1 104 ? -7.158 -3.850 21.948 1.00 89.06 104 PRO A C 1
ATOM 807 O O . PRO A 1 104 ? -7.021 -2.629 22.029 1.00 89.06 104 PRO A O 1
ATOM 810 N N . LEU A 1 105 ? -8.279 -4.424 21.504 1.00 87.25 105 LEU A N 1
ATOM 811 C CA . LEU A 1 105 ? -9.484 -3.648 21.188 1.00 87.25 105 LEU A CA 1
ATOM 812 C C . LEU A 1 105 ? -10.398 -3.477 22.404 1.00 87.25 105 LEU A C 1
ATOM 814 O O . LEU A 1 105 ? -11.226 -2.565 22.448 1.00 87.25 105 LEU A O 1
ATOM 818 N N . ILE A 1 106 ? -10.229 -4.339 23.408 1.00 81.81 106 ILE A N 1
ATOM 819 C CA . ILE A 1 106 ? -10.952 -4.257 24.670 1.00 81.81 106 ILE A CA 1
ATOM 820 C C . ILE A 1 106 ? -10.685 -2.908 25.353 1.00 81.81 106 ILE A C 1
ATOM 822 O O . ILE A 1 106 ? -9.563 -2.401 25.347 1.00 81.81 106 ILE A O 1
ATOM 826 N N . CYS A 1 107 ? -11.729 -2.324 25.942 1.00 81.00 107 CYS A N 1
ATOM 827 C CA . CYS A 1 107 ? -11.700 -1.009 26.595 1.00 81.00 107 CYS A CA 1
ATOM 828 C C . CYS A 1 107 ? -11.474 0.200 25.668 1.00 81.00 107 CYS A C 1
ATOM 830 O O . CYS A 1 107 ? -11.354 1.318 26.175 1.00 81.00 107 CYS A O 1
ATOM 832 N N . LEU A 1 108 ? -11.447 0.030 24.340 1.00 83.81 108 LEU A N 1
ATOM 833 C CA . LEU A 1 108 ? -11.533 1.178 23.439 1.00 83.81 108 LEU A CA 1
ATOM 834 C C . LEU A 1 108 ? -12.929 1.817 23.525 1.00 83.81 108 LEU A C 1
ATOM 836 O O . LEU A 1 108 ? -13.925 1.109 23.705 1.00 83.81 108 LEU A O 1
ATOM 840 N N . PRO A 1 109 ? -13.030 3.152 23.391 1.00 84.75 109 PRO A N 1
ATOM 841 C CA . PRO A 1 109 ? -14.324 3.802 23.235 1.00 84.75 109 PRO A CA 1
ATOM 842 C C . PRO A 1 109 ? -14.999 3.316 21.949 1.00 84.75 109 PRO A C 1
ATOM 844 O O . PRO A 1 109 ? -14.353 2.745 21.068 1.00 84.75 109 PRO A O 1
ATOM 847 N N . ARG A 1 110 ? -16.302 3.581 21.820 1.00 84.94 110 ARG A N 1
ATOM 848 C CA . ARG A 1 110 ? -17.077 3.212 20.632 1.00 84.94 110 ARG A CA 1
ATOM 849 C C . ARG A 1 110 ? -16.358 3.652 19.354 1.00 84.94 110 ARG A C 1
ATOM 851 O O . ARG A 1 110 ? -16.162 4.843 19.117 1.00 84.94 110 ARG A O 1
ATOM 858 N N . LEU A 1 111 ? -15.999 2.680 18.521 1.00 88.25 111 LEU A N 1
ATOM 859 C CA . LEU A 1 111 ? -15.339 2.924 17.246 1.00 88.25 111 LEU A CA 1
ATOM 860 C C . LEU A 1 111 ? -16.379 3.034 16.133 1.00 88.25 111 LEU A C 1
ATOM 862 O O . LEU A 1 111 ? -17.341 2.268 16.074 1.00 88.25 111 LEU A O 1
ATOM 866 N N . THR A 1 112 ? -16.176 3.988 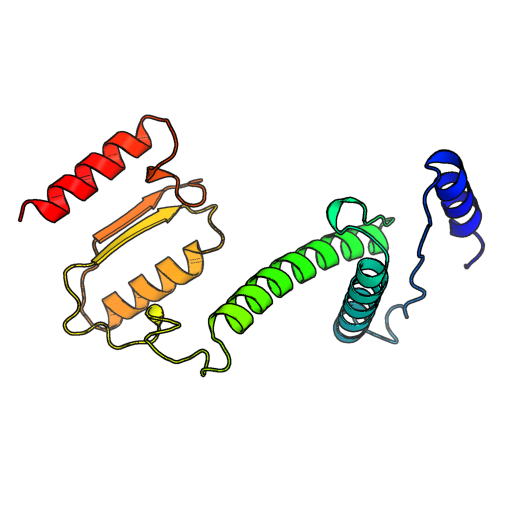15.230 1.00 90.88 112 THR A N 1
ATOM 867 C CA . THR A 1 112 ? -16.903 4.068 13.961 1.00 90.88 112 THR A CA 1
ATOM 868 C C . THR A 1 112 ? -15.893 4.244 12.837 1.00 90.88 112 THR A C 1
ATOM 870 O O . THR A 1 112 ? -15.068 5.154 12.879 1.00 90.88 112 THR A O 1
ATOM 873 N N . ILE A 1 113 ? -15.951 3.369 11.837 1.00 92.50 113 ILE A N 1
ATOM 874 C CA . ILE A 1 113 ? -15.060 3.351 10.681 1.00 92.50 113 ILE A CA 1
ATOM 875 C C . ILE A 1 113 ? -15.857 3.720 9.434 1.00 92.50 113 ILE A C 1
ATOM 877 O O . ILE A 1 113 ? -16.880 3.111 9.117 1.00 92.50 113 ILE A O 1
ATOM 881 N N . PHE A 1 114 ? -15.328 4.687 8.691 1.00 93.25 114 PHE A N 1
ATOM 882 C CA . PHE A 1 114 ? -15.788 5.035 7.356 1.00 93.25 114 PHE A CA 1
ATOM 883 C C . PHE A 1 114 ? -14.702 4.651 6.350 1.00 93.25 114 PHE A C 1
ATOM 885 O O . PHE A 1 114 ? -13.550 5.059 6.488 1.00 93.25 114 PHE A O 1
ATOM 892 N N . THR A 1 115 ? -15.055 3.873 5.332 1.00 94.62 115 THR A N 1
ATOM 893 C CA . THR A 1 115 ? -14.110 3.387 4.316 1.00 94.62 115 THR A CA 1
ATOM 894 C C . THR A 1 115 ? -14.773 3.317 2.937 1.00 94.62 115 THR A C 1
ATOM 896 O O . THR A 1 115 ? -15.989 3.474 2.814 1.00 94.62 115 THR A O 1
ATOM 899 N N . GLY A 1 116 ? -13.993 3.158 1.869 1.00 94.19 116 GLY A N 1
ATOM 900 C CA . GLY A 1 116 ? -14.486 3.082 0.493 1.00 94.19 116 GLY A CA 1
ATOM 901 C C . GLY A 1 116 ? -13.806 1.959 -0.285 1.00 94.19 116 GLY A C 1
ATOM 902 O O . GLY A 1 116 ? -12.630 1.689 -0.070 1.00 94.19 116 GLY A O 1
ATOM 903 N N . THR A 1 117 ? -14.517 1.305 -1.208 1.00 94.88 117 THR A N 1
ATOM 904 C CA . THR A 1 117 ? -13.989 0.115 -1.912 1.00 94.88 117 THR A CA 1
ATOM 905 C C . THR A 1 117 ? -12.868 0.414 -2.914 1.00 94.88 117 THR A C 1
ATOM 907 O O . THR A 1 117 ? -12.277 -0.514 -3.457 1.00 94.88 117 THR A O 1
ATOM 910 N N . HIS A 1 118 ? -12.573 1.688 -3.192 1.00 92.25 118 HIS A N 1
ATOM 911 C CA . HIS A 1 118 ? -11.449 2.124 -4.034 1.00 92.25 118 HIS A CA 1
ATOM 912 C C . HIS A 1 118 ? -10.358 2.835 -3.211 1.00 92.25 118 HIS A C 1
ATOM 914 O O . HIS A 1 118 ? -9.581 3.629 -3.743 1.00 92.25 118 HIS A O 1
ATOM 920 N N . ASP A 1 119 ? -10.293 2.546 -1.911 1.00 90.38 119 ASP A N 1
ATOM 921 C CA . ASP A 1 119 ? -9.219 2.958 -1.013 1.00 90.38 119 ASP A CA 1
ATOM 922 C C . ASP A 1 119 ? -8.223 1.804 -0.808 1.00 90.38 119 ASP A C 1
ATOM 924 O O . ASP A 1 119 ? -8.612 0.671 -0.527 1.00 90.38 119 ASP A O 1
ATOM 928 N N . VAL A 1 120 ? -6.924 2.095 -0.919 1.00 88.44 120 VAL A N 1
ATOM 929 C CA . VAL A 1 120 ? -5.853 1.113 -0.686 1.00 88.44 120 VAL A CA 1
ATOM 930 C C . VAL A 1 120 ? -5.848 0.587 0.753 1.00 88.44 120 VAL A C 1
ATOM 932 O O . VAL A 1 120 ? -5.397 -0.531 0.974 1.00 88.44 120 VAL A O 1
ATOM 935 N N . LEU A 1 121 ? -6.383 1.355 1.709 1.00 90.25 121 LEU A N 1
ATOM 936 C CA . LEU A 1 121 ? -6.473 0.985 3.127 1.00 90.25 121 LEU A CA 1
ATOM 937 C C . LEU A 1 121 ? -7.780 0.253 3.483 1.00 90.25 121 LEU A C 1
ATOM 939 O O . LEU A 1 121 ? -7.994 -0.122 4.636 1.00 90.25 121 LEU A O 1
ATOM 943 N N . ASN A 1 122 ? -8.683 0.042 2.517 1.00 94.94 122 ASN A N 1
ATOM 944 C CA . ASN A 1 122 ? -9.940 -0.671 2.753 1.00 94.94 122 ASN A CA 1
ATOM 945 C C . ASN A 1 122 ? -9.749 -2.115 3.264 1.00 94.94 122 ASN A C 1
ATOM 947 O O . ASN A 1 122 ? -10.469 -2.498 4.191 1.00 94.94 122 ASN A O 1
ATOM 951 N N . PRO A 1 123 ? -8.781 -2.907 2.756 1.00 94.00 123 PRO A N 1
ATOM 952 C CA . PRO A 1 123 ? -8.501 -4.231 3.306 1.00 94.00 123 PRO A CA 1
ATOM 953 C C . PRO A 1 123 ? -8.117 -4.201 4.792 1.00 94.00 123 PRO A C 1
ATOM 955 O O . PRO A 1 123 ? -8.606 -5.036 5.549 1.00 94.00 123 PRO A O 1
ATOM 958 N N . ASP A 1 124 ? -7.321 -3.220 5.233 1.00 91.38 124 ASP A N 1
ATOM 959 C CA . ASP A 1 124 ? -6.939 -3.077 6.646 1.00 91.38 124 ASP A CA 1
ATOM 960 C C . ASP A 1 124 ? -8.149 -2.734 7.526 1.00 91.38 124 ASP A C 1
ATOM 962 O O . ASP A 1 124 ? -8.318 -3.291 8.612 1.00 91.38 124 ASP A O 1
ATOM 966 N N . ALA A 1 125 ? -9.037 -1.859 7.040 1.00 94.19 125 ALA A N 1
ATOM 967 C CA . ALA A 1 125 ? -10.280 -1.525 7.732 1.00 94.19 125 ALA A CA 1
ATOM 968 C C . ALA A 1 125 ? -11.195 -2.752 7.896 1.00 94.19 125 ALA A C 1
ATOM 970 O O . ALA A 1 125 ? -11.772 -2.955 8.966 1.00 94.19 125 ALA A O 1
ATOM 971 N N . ARG A 1 126 ? -11.314 -3.590 6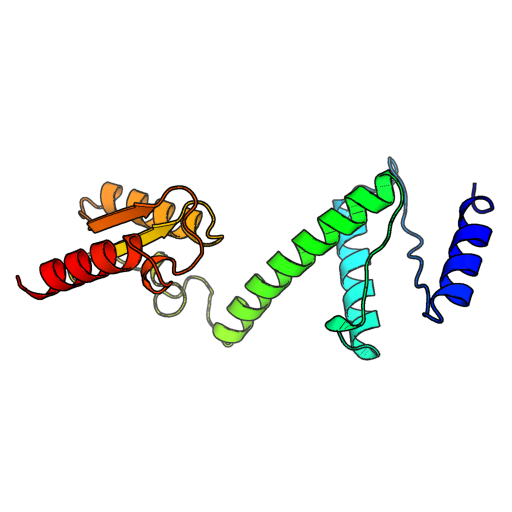.855 1.00 95.56 126 ARG A N 1
ATOM 972 C CA . ARG A 1 126 ? -12.099 -4.834 6.906 1.00 95.56 126 ARG A CA 1
ATOM 973 C C . ARG A 1 126 ? -11.487 -5.853 7.863 1.00 95.56 126 ARG A C 1
ATOM 975 O O . ARG A 1 126 ? -12.217 -6.393 8.686 1.00 95.56 126 ARG A O 1
ATOM 982 N N . ALA A 1 127 ? -10.168 -6.039 7.823 1.00 94.06 127 ALA A N 1
ATOM 983 C CA . ALA A 1 127 ? -9.462 -6.930 8.743 1.00 94.06 127 ALA A CA 1
ATOM 984 C C . ALA A 1 127 ? -9.631 -6.498 10.212 1.00 94.06 127 ALA A C 1
ATOM 986 O O . ALA A 1 127 ? -9.819 -7.335 11.094 1.00 94.06 127 ALA A O 1
ATOM 987 N N . LEU A 1 128 ? -9.622 -5.188 10.487 1.00 93.38 128 LEU A N 1
ATOM 988 C CA . LEU A 1 128 ? -9.913 -4.663 11.823 1.00 93.38 128 LEU A CA 1
ATOM 989 C C . LEU A 1 128 ? -11.360 -4.952 12.250 1.00 93.38 128 LEU A C 1
ATOM 991 O O . LEU A 1 128 ? -11.582 -5.335 13.396 1.00 93.38 128 LEU A O 1
ATOM 995 N N . ARG A 1 129 ? -12.333 -4.796 11.341 1.00 93.69 129 ARG A N 1
ATOM 996 C CA . ARG A 1 129 ? -13.747 -5.109 11.608 1.00 93.69 129 ARG A CA 1
ATOM 997 C C . ARG A 1 129 ? -13.958 -6.591 11.903 1.00 93.69 129 ARG A C 1
ATOM 999 O O . ARG A 1 129 ? -14.688 -6.921 12.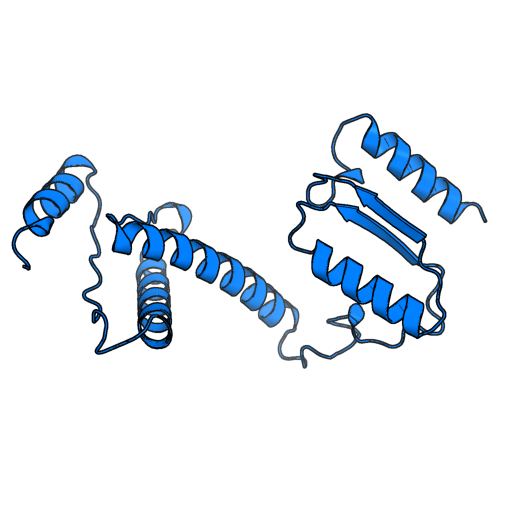828 1.00 93.69 129 ARG A O 1
ATOM 1006 N N . GLU A 1 130 ? -13.339 -7.463 11.113 1.00 93.94 130 GLU A N 1
ATOM 1007 C CA . GLU A 1 130 ? -13.392 -8.914 11.309 1.00 93.94 130 GLU A CA 1
ATOM 1008 C C . GLU A 1 130 ? -12.812 -9.292 12.673 1.00 93.94 130 GLU A C 1
ATOM 1010 O O . GLU A 1 130 ? -13.501 -9.942 13.455 1.00 93.94 130 GLU A O 1
ATOM 1015 N N . ARG A 1 131 ? -11.627 -8.774 13.030 1.00 93.31 131 ARG A N 1
ATOM 1016 C CA . ARG A 1 131 ? -11.057 -9.027 14.361 1.00 93.31 131 ARG A CA 1
ATOM 1017 C C . ARG A 1 131 ? -11.953 -8.515 15.488 1.00 93.31 131 ARG A C 1
ATOM 1019 O O . ARG A 1 131 ? -12.129 -9.199 16.488 1.00 93.31 131 ARG A O 1
ATOM 1026 N N . ALA A 1 132 ? -12.515 -7.317 15.347 1.00 92.12 132 ALA A N 1
ATOM 1027 C CA . ALA A 1 132 ? -13.412 -6.770 16.357 1.00 92.12 132 ALA A CA 1
ATOM 1028 C C . ALA A 1 132 ? -14.646 -7.657 16.562 1.00 92.12 132 ALA A C 1
ATOM 1030 O O . ALA A 1 132 ? -15.017 -7.916 17.704 1.00 92.12 132 ALA A O 1
ATOM 1031 N N . ALA A 1 133 ? -15.224 -8.179 15.476 1.00 91.56 133 ALA A N 1
ATOM 1032 C CA . ALA A 1 133 ? -16.332 -9.123 15.545 1.00 91.56 133 ALA A CA 1
ATOM 1033 C C . ALA A 1 133 ? -15.932 -10.431 16.254 1.00 91.56 133 ALA A C 1
ATOM 1035 O O . ALA A 1 133 ? -16.685 -10.906 17.103 1.00 91.56 133 ALA A O 1
ATOM 1036 N N . ASP A 1 134 ? -14.739 -10.965 15.972 1.00 92.31 134 ASP A N 1
ATOM 1037 C CA . ASP A 1 134 ? -14.197 -12.152 16.653 1.00 92.31 134 ASP A CA 1
ATOM 1038 C C . ASP A 1 134 ? -13.968 -11.914 18.161 1.00 92.31 134 ASP A C 1
ATOM 1040 O O . ASP A 1 134 ? -14.130 -12.826 18.971 1.00 92.31 134 ASP A O 1
ATOM 1044 N N . GLU A 1 135 ? -13.637 -10.679 18.554 1.00 91.12 135 GLU A N 1
ATOM 1045 C CA . GLU A 1 135 ? -13.501 -10.240 19.953 1.00 91.12 135 GLU A CA 1
ATOM 1046 C C . GLU A 1 135 ? -14.845 -9.824 20.598 1.00 91.12 135 GLU A C 1
ATOM 1048 O O . GLU A 1 135 ? -14.877 -9.411 21.759 1.00 91.12 135 GLU A O 1
ATOM 1053 N N . GLY A 1 136 ? -15.968 -9.941 19.879 1.00 89.50 136 GLY A N 1
ATOM 1054 C CA . GLY A 1 136 ? -17.307 -9.602 20.375 1.00 89.50 136 GLY A CA 1
ATOM 1055 C C . GLY A 1 136 ? -17.595 -8.098 20.478 1.00 89.50 136 GLY A C 1
ATOM 1056 O O . GLY A 1 136 ? -18.505 -7.694 21.203 1.00 89.50 136 GLY A O 1
ATOM 1057 N N . LEU A 1 137 ? -16.828 -7.265 19.773 1.00 89.75 137 LEU A N 1
ATOM 1058 C CA . LEU A 1 137 ? -16.975 -5.812 19.733 1.00 89.75 137 LEU A CA 1
ATOM 1059 C C . LEU A 1 137 ? -17.740 -5.379 18.481 1.00 89.75 137 LEU A C 1
ATOM 1061 O O . LEU A 1 137 ? -17.361 -5.703 17.355 1.00 89.75 137 LEU A O 1
ATOM 1065 N N . ASP A 1 138 ? -18.789 -4.582 18.676 1.00 87.31 138 ASP A N 1
ATOM 1066 C CA . ASP A 1 138 ? -19.509 -3.947 17.574 1.00 87.31 138 ASP A CA 1
ATOM 1067 C C . ASP A 1 138 ? -18.850 -2.610 17.201 1.00 87.31 138 ASP A C 1
ATOM 1069 O O . ASP A 1 138 ? -18.731 -1.697 18.024 1.00 87.31 138 ASP A O 1
ATOM 1073 N N . ILE A 1 139 ? -18.415 -2.499 15.946 1.00 90.56 139 ILE A N 1
ATOM 1074 C CA . ILE A 1 139 ? -17.836 -1.279 15.379 1.00 90.56 139 ILE A CA 1
ATOM 1075 C C . ILE A 1 139 ? -18.843 -0.693 14.397 1.00 90.56 139 ILE A C 1
ATOM 1077 O O . ILE A 1 139 ? -19.255 -1.354 13.443 1.00 90.56 139 ILE A O 1
ATOM 1081 N N . GLY A 1 140 ? -19.171 0.591 14.563 1.00 91.12 140 GLY A N 1
ATOM 1082 C CA . GLY A 1 140 ? -19.975 1.316 13.584 1.00 91.12 140 GLY A CA 1
ATOM 1083 C C . GLY A 1 140 ? -19.295 1.279 12.215 1.00 91.12 140 GLY A C 1
ATOM 1084 O O . GLY A 1 140 ? -18.152 1.707 12.081 1.00 91.12 140 GLY A O 1
ATOM 1085 N N . TRP A 1 141 ? -19.971 0.763 11.192 1.00 93.38 141 TRP A N 1
ATOM 1086 C CA . TRP A 1 141 ? -19.344 0.477 9.903 1.00 93.38 141 TRP A CA 1
ATOM 1087 C C . TRP A 1 141 ? -20.061 1.165 8.746 1.00 93.38 141 TRP A C 1
ATOM 1089 O O . TRP A 1 141 ? -21.242 0.924 8.503 1.00 93.38 141 TRP A O 1
ATOM 1099 N N . TYR A 1 142 ? -19.315 1.965 7.985 1.00 92.38 142 TYR A N 1
ATOM 1100 C CA . TYR A 1 142 ? -19.814 2.665 6.806 1.00 92.38 142 TYR A CA 1
ATOM 1101 C C . TYR A 1 142 ? -18.845 2.490 5.642 1.00 92.38 142 TYR A C 1
ATOM 1103 O O . TYR A 1 142 ? -17.894 3.253 5.467 1.00 92.38 142 TYR A O 1
ATOM 1111 N N . GLU A 1 143 ? -19.096 1.470 4.828 1.00 93.62 143 GLU A N 1
ATOM 1112 C CA . GLU A 1 143 ? -18.347 1.235 3.600 1.00 93.62 143 GLU A CA 1
ATOM 1113 C C . GLU A 1 143 ? -19.133 1.718 2.387 1.00 93.62 143 GLU A C 1
ATOM 1115 O O . GLU A 1 143 ? -20.293 1.357 2.189 1.00 93.62 143 GLU A O 1
ATOM 1120 N N . ARG A 1 144 ? -18.477 2.524 1.555 1.00 91.25 144 ARG A N 1
ATOM 1121 C CA . ARG A 1 144 ? -19.058 3.056 0.328 1.00 91.25 144 ARG A CA 1
ATOM 1122 C C . ARG A 1 144 ? -18.526 2.327 -0.898 1.00 91.25 144 ARG A C 1
ATOM 1124 O O . ARG A 1 144 ? -17.313 2.298 -1.131 1.00 91.25 144 ARG A O 1
ATOM 1131 N N . ASP A 1 145 ? -19.433 1.859 -1.750 1.00 92.88 145 ASP A N 1
ATOM 1132 C CA . ASP A 1 145 ? -19.042 1.343 -3.057 1.00 92.88 145 ASP A CA 1
ATOM 1133 C C . ASP A 1 145 ? -18.451 2.451 -3.942 1.00 92.88 145 ASP A C 1
ATOM 1135 O O . ASP A 1 145 ? -18.967 3.569 -4.019 1.00 92.88 145 ASP A O 1
ATOM 1139 N N . ARG A 1 146 ? -17.316 2.147 -4.573 1.00 89.94 146 ARG A N 1
ATOM 1140 C CA . ARG A 1 146 ? -16.488 3.068 -5.361 1.00 89.94 146 ARG A CA 1
ATOM 1141 C C . ARG A 1 146 ? -16.000 4.302 -4.597 1.00 89.94 146 ARG A C 1
ATOM 1143 O O . ARG A 1 146 ? -15.514 5.250 -5.212 1.00 89.94 146 ARG A O 1
ATOM 1150 N N . GLY A 1 147 ? -16.102 4.291 -3.266 1.00 90.12 147 GLY A N 1
ATOM 1151 C CA . GLY A 1 147 ? -15.593 5.355 -2.411 1.00 90.12 147 GLY A CA 1
ATOM 1152 C C . GLY A 1 147 ? -14.071 5.444 -2.502 1.00 90.12 147 GLY A C 1
ATOM 1153 O O . GLY A 1 147 ? -13.383 4.434 -2.352 1.00 90.12 147 GLY A O 1
ATOM 1154 N N . LEU A 1 148 ? -13.562 6.649 -2.752 1.00 90.94 148 LEU A N 1
ATOM 1155 C CA . LEU A 1 148 ? -12.133 6.955 -2.715 1.00 90.94 148 LEU A CA 1
ATOM 1156 C C . LEU A 1 148 ? -11.648 7.141 -1.271 1.00 90.94 148 LEU A C 1
ATOM 1158 O O . LEU A 1 148 ? -12.450 7.259 -0.340 1.00 90.94 148 LEU A O 1
ATOM 1162 N N . HIS A 1 149 ? -10.327 7.207 -1.100 1.0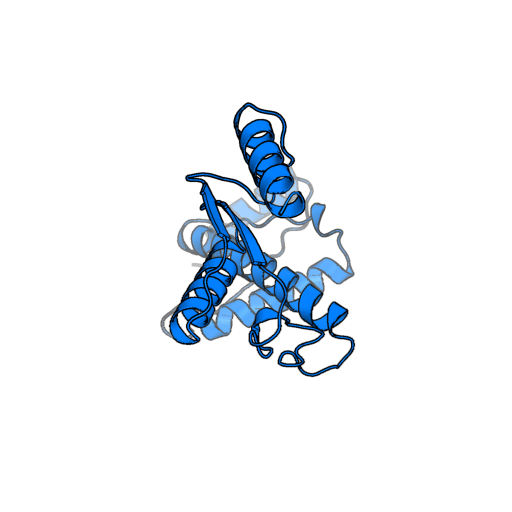0 89.81 149 HIS A N 1
ATOM 1163 C CA . HIS A 1 149 ? -9.710 7.550 0.177 1.00 89.81 149 HIS A CA 1
ATOM 1164 C C . HIS A 1 149 ? -10.288 8.866 0.713 1.00 89.81 149 HIS A C 1
ATOM 1166 O O . HIS A 1 149 ? -10.290 9.882 0.019 1.00 89.81 149 HIS A O 1
ATOM 1172 N N . VAL A 1 150 ? -10.799 8.826 1.945 1.00 89.69 150 VAL A N 1
ATOM 1173 C CA . VAL A 1 150 ? -11.382 9.985 2.641 1.00 89.69 150 VAL A CA 1
ATOM 1174 C C . VAL A 1 150 ? -12.603 10.595 1.912 1.00 89.69 150 VAL A C 1
ATOM 1176 O O . VAL A 1 150 ? -12.855 11.799 1.955 1.00 89.69 150 VAL A O 1
ATOM 1179 N N . TRP A 1 151 ? -13.420 9.766 1.247 1.00 88.50 151 TRP A N 1
ATOM 1180 C CA . TRP A 1 151 ? -14.601 10.231 0.495 1.00 88.50 151 TRP A CA 1
ATOM 1181 C C . TRP A 1 151 ? -15.598 11.064 1.320 1.00 88.50 151 TRP A C 1
ATOM 1183 O O . TRP A 1 151 ? -16.306 11.895 0.758 1.00 88.50 151 TRP A O 1
ATOM 1193 N N . MET A 1 152 ? -15.658 10.863 2.638 1.00 90.06 152 MET A N 1
ATOM 1194 C CA . MET A 1 152 ? -16.552 11.579 3.554 1.00 90.06 152 MET A CA 1
ATOM 1195 C C . MET A 1 152 ? -16.231 13.073 3.705 1.00 90.06 152 MET A C 1
ATOM 1197 O O . MET A 1 152 ? -17.086 13.819 4.166 1.00 90.06 152 MET A O 1
ATOM 1201 N N . LEU A 1 153 ? -15.027 13.518 3.325 1.00 84.25 153 LEU A N 1
ATOM 1202 C CA . LEU A 1 153 ? -14.648 14.939 3.325 1.00 84.25 153 LEU A CA 1
ATOM 1203 C C . LEU A 1 153 ? -14.694 15.563 1.923 1.00 84.25 153 LEU A C 1
ATOM 1205 O O . LEU A 1 153 ? -14.447 16.759 1.770 1.00 84.25 153 LEU A O 1
ATOM 1209 N N . MET A 1 154 ? -14.982 14.771 0.887 1.00 82.25 154 MET A N 1
ATOM 1210 C CA . MET A 1 154 ? -15.046 15.264 -0.486 1.00 82.25 154 MET A CA 1
ATOM 1211 C C . MET A 1 154 ? -16.409 15.919 -0.773 1.00 82.25 154 MET A C 1
ATOM 1213 O O . MET A 1 154 ? -17.428 15.440 -0.281 1.00 82.25 154 MET A O 1
ATOM 1217 N N . PRO A 1 155 ? -16.477 16.979 -1.599 1.00 77.25 155 PRO A N 1
ATOM 1218 C CA . PRO A 1 155 ? -17.745 17.632 -1.926 1.00 77.25 155 PRO A CA 1
ATOM 1219 C C . PRO A 1 155 ? -18.757 16.669 -2.573 1.00 77.25 155 PRO A C 1
ATOM 1221 O O . PRO A 1 155 ? -18.422 15.971 -3.529 1.00 77.25 155 PRO A O 1
ATOM 1224 N N . GLY A 1 156 ? -20.005 16.660 -2.090 1.00 74.50 156 GLY A N 1
ATOM 1225 C CA . GLY A 1 156 ? -21.097 15.863 -2.663 1.00 74.50 156 GLY A CA 1
ATOM 1226 C C . GLY A 1 156 ? -22.141 15.416 -1.635 1.00 74.50 156 GLY A C 1
ATOM 1227 O O . GLY A 1 156 ? -21.970 15.603 -0.432 1.00 74.50 156 GLY A O 1
ATOM 1228 N N . HIS A 1 157 ? -23.226 14.800 -2.116 1.00 60.94 157 HIS A N 1
ATOM 1229 C CA . HIS A 1 157 ? -24.346 14.338 -1.281 1.00 60.94 157 HIS A CA 1
ATOM 1230 C C . HIS A 1 157 ? -23.935 13.319 -0.201 1.00 60.94 157 HIS A C 1
ATOM 1232 O O . HIS A 1 157 ? -24.532 13.286 0.872 1.00 60.94 157 HIS A O 1
ATOM 1238 N N . ASP A 1 158 ? -22.892 12.526 -0.447 1.00 71.75 158 ASP A N 1
ATOM 1239 C CA . ASP A 1 158 ? -22.480 11.463 0.474 1.00 71.75 158 ASP A CA 1
ATOM 1240 C C . ASP A 1 158 ? -21.722 11.993 1.700 1.00 71.75 158 ASP A C 1
ATOM 1242 O O . ASP A 1 158 ? -21.839 11.431 2.788 1.00 71.75 158 ASP A O 1
ATOM 1246 N N . ALA A 1 159 ? -20.986 13.101 1.563 1.00 72.94 159 ALA A N 1
ATOM 1247 C CA . ALA A 1 159 ? -20.277 13.717 2.685 1.00 72.94 159 ALA A CA 1
ATOM 1248 C C . ALA A 1 159 ? -21.246 14.250 3.748 1.00 72.94 159 ALA A C 1
ATOM 1250 O O . ALA A 1 159 ? -21.003 14.089 4.940 1.00 72.94 159 ALA A O 1
ATOM 1251 N N . A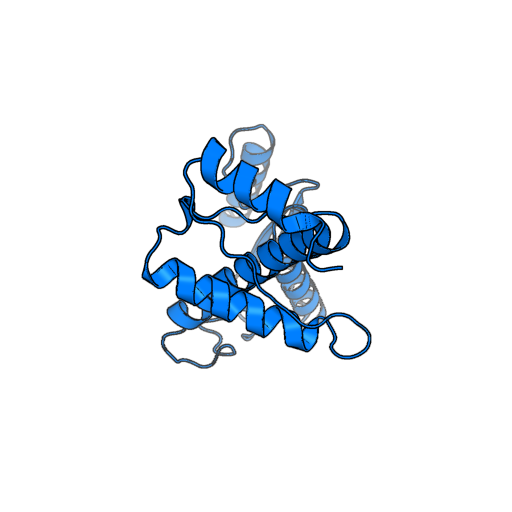LA A 1 160 ? -22.391 14.803 3.332 1.00 75.19 160 ALA A N 1
ATOM 1252 C CA . ALA A 1 160 ? -23.433 15.248 4.255 1.00 75.19 160 ALA A CA 1
ATOM 1253 C C . ALA A 1 160 ? -24.026 14.080 5.064 1.00 75.19 160 ALA A C 1
ATOM 1255 O O . ALA A 1 160 ? -24.214 14.201 6.274 1.00 75.19 160 ALA A O 1
ATOM 1256 N N . ALA A 1 161 ? -24.264 12.931 4.421 1.00 78.31 161 ALA A N 1
ATOM 1257 C CA . ALA A 1 161 ? -24.735 11.728 5.106 1.00 78.31 161 ALA A CA 1
ATOM 1258 C C . ALA A 1 161 ? -23.687 11.184 6.092 1.00 78.31 161 ALA A C 1
ATOM 1260 O O . ALA A 1 161 ? -24.032 10.815 7.213 1.00 78.31 161 ALA A O 1
ATOM 1261 N N . ALA A 1 162 ? -22.405 11.178 5.712 1.00 80.88 162 ALA A N 1
ATOM 1262 C CA . ALA A 1 162 ? -21.325 10.773 6.608 1.00 80.88 162 ALA A CA 1
ATOM 1263 C C . ALA A 1 162 ? -21.200 11.710 7.823 1.00 80.88 162 ALA A C 1
ATOM 1265 O O . ALA A 1 162 ? -21.108 11.233 8.952 1.00 80.88 162 ALA A O 1
ATOM 1266 N N . LEU A 1 163 ? -21.277 13.028 7.611 1.00 79.81 163 LEU A N 1
ATOM 1267 C CA . LEU A 1 163 ? -21.259 14.032 8.679 1.00 79.81 163 LEU A CA 1
ATOM 1268 C C . LEU A 1 163 ? -22.442 13.879 9.642 1.00 79.81 163 LEU A C 1
ATOM 1270 O O . LEU A 1 163 ? -22.250 13.947 10.855 1.00 79.81 163 LEU A O 1
ATOM 1274 N N . ALA A 1 164 ? -23.647 13.611 9.129 1.00 81.00 164 ALA A N 1
ATOM 1275 C CA . ALA A 1 164 ? -24.813 13.343 9.970 1.00 81.00 164 ALA A CA 1
ATOM 1276 C C . ALA A 1 164 ? -24.578 12.128 10.887 1.00 81.00 164 ALA A C 1
ATOM 1278 O O . ALA A 1 164 ? -24.830 12.203 12.088 1.00 81.00 164 ALA A O 1
ATOM 1279 N N . ARG A 1 165 ? -23.997 11.043 10.357 1.00 78.88 165 ARG A N 1
ATOM 1280 C CA . ARG A 1 165 ? -23.650 9.848 11.149 1.00 78.88 165 ARG A CA 1
ATOM 1281 C C . ARG A 1 165 ? -22.550 10.100 12.177 1.00 78.88 165 ARG A C 1
ATOM 1283 O O . ARG A 1 165 ? -22.628 9.575 13.284 1.00 78.88 165 ARG A O 1
ATOM 1290 N N . MET A 1 166 ? -21.544 10.911 11.842 1.00 81.38 166 MET A N 1
ATOM 1291 C CA . MET A 1 166 ? -20.531 11.342 12.814 1.00 81.38 166 MET A CA 1
ATOM 1292 C C . MET A 1 166 ? -21.173 12.130 13.964 1.00 81.38 166 MET A C 1
ATOM 1294 O O . MET A 1 166 ? -20.837 11.898 15.121 1.00 81.38 166 MET A O 1
ATOM 1298 N N . SER A 1 167 ? -22.135 13.009 13.658 1.00 77.56 167 SER A N 1
ATOM 1299 C CA . SER A 1 167 ? -22.863 13.795 14.661 1.00 77.56 167 SER A CA 1
ATOM 1300 C C . SER A 1 167 ? -23.728 12.930 15.582 1.00 77.56 167 SER A C 1
ATOM 1302 O O . SER A 1 167 ? -23.748 13.159 16.791 1.00 77.56 167 SER A O 1
ATOM 1304 N N . GLU A 1 168 ? -24.423 11.924 15.043 1.00 77.00 168 GLU A N 1
ATOM 1305 C CA . GLU A 1 168 ? -25.203 10.962 15.839 1.00 77.00 168 GLU A CA 1
ATOM 1306 C C . GLU A 1 168 ? -24.311 10.201 16.829 1.00 77.00 168 GLU A C 1
ATOM 1308 O O . GLU A 1 168 ? -24.680 10.019 17.985 1.00 77.00 168 GLU A O 1
ATOM 1313 N N . GLY A 1 169 ? -23.112 9.798 16.396 1.00 67.69 169 GLY A N 1
ATOM 1314 C CA . GLY A 1 169 ? -22.159 9.073 17.236 1.00 67.69 169 GLY A CA 1
ATOM 1315 C C . GLY A 1 169 ? -21.549 9.884 18.384 1.00 67.69 169 GLY A C 1
ATOM 1316 O O . GLY A 1 169 ? -21.027 9.273 19.309 1.00 67.69 169 GLY A O 1
ATOM 1317 N N . LEU A 1 170 ? -21.617 11.218 18.327 1.00 67.06 170 LEU A N 1
ATOM 1318 C CA . LEU A 1 170 ? -21.115 12.137 19.359 1.00 67.06 170 LEU A CA 1
ATOM 1319 C C . LEU A 1 170 ? -22.201 12.591 20.350 1.00 67.06 170 LEU A C 1
ATOM 1321 O O . LEU A 1 170 ? -21.881 13.235 21.345 1.00 67.06 170 LEU A O 1
ATOM 1325 N N . SER A 1 171 ? -23.473 12.310 20.054 1.00 61.22 171 SER A N 1
ATOM 1326 C CA . SER A 1 171 ? -24.631 12.845 20.789 1.00 61.22 171 SER A CA 1
ATOM 1327 C C . SER A 1 171 ? -25.249 11.858 21.792 1.00 61.22 171 SER A C 1
ATOM 1329 O O . SER A 1 171 ? -26.294 12.164 22.364 1.00 61.22 171 SER A O 1
ATOM 1331 N N . GLY A 1 172 ? -24.641 10.684 21.994 1.00 52.44 172 GLY A N 1
ATOM 1332 C CA . GLY A 1 172 ? -25.069 9.653 22.950 1.00 52.44 172 GLY A CA 1
ATOM 1333 C C . GLY A 1 172 ? -23.906 9.159 23.791 1.00 52.44 172 GLY A C 1
ATOM 1334 O O . GLY A 1 172 ? -24.183 8.682 24.911 1.00 52.44 172 GLY A O 1
#

Organism: NCBI:txid1124626